Protein AF-A0A151R4P5-F1 (afdb_monomer_lite)

InterPro domains:
  IPR001938 Thaumatin family [PF00314] (2-82)
  IPR001938 Thaumatin family [PIRSF002703] (2-82)
  IPR001938 Thaumatin family [PS51367] (1-82)
  IPR001938 Thaumatin family [PTHR31048] (9-82)
  IPR001938 Thaumatin family [SM00205] (2-82)
  IPR037176 Osmotin/thaumatin-like superfamily [G3DSA:2.60.110.10] (1-82)
  IPR037176 Osmotin/thaumatin-like superfamily [SSF49870] (2-82)

Organism: Cajanus cajan (NCBI:txid3821)

Sequence (82 aa):
MTLGSSFSPLHFYDVSLVDDFNLPVSMKPIGGGIGCGVASCEVDLNVCCPSALEVKRNGKVVGCKSACLAMQSAKYCCTGSY

Secondary structure (DSSP, 8-state):
-B--BTTB---B-----SSEESS-EEE--SS--TT---EEE-S-GGGG--TTTEEEETTEEEEEE-HHHHH--HHHHT-S--

pLDDT: mean 93.64, std 6.55, range [64.12, 98.44]

Radius of gyration: 16.47 Å; chains: 1; bounding box: 46×23×40 Å

Structure (mmCIF, N/CA/C/O backbone):
data_AF-A0A151R4P5-F1
#
_entry.id   AF-A0A151R4P5-F1
#
loop_
_atom_site.group_PDB
_atom_site.id
_atom_site.type_symbol
_atom_site.label_atom_id
_atom_site.label_alt_id
_atom_site.label_comp_id
_atom_site.label_asym_id
_atom_site.label_entity_id
_atom_site.label_seq_id
_atom_site.pdbx_PDB_ins_code
_atom_site.Cartn_x
_atom_site.Cartn_y
_atom_site.Cartn_z
_atom_site.occupancy
_atom_site.B_iso_or_equiv
_atom_site.auth_seq_id
_atom_site.auth_comp_id
_atom_site.auth_asym_id
_atom_site.auth_atom_id
_atom_site.pdbx_PDB_model_num
ATOM 1 N N . MET A 1 1 ? 5.932 6.052 -5.610 1.00 90.88 1 MET A N 1
ATOM 2 C CA . MET A 1 1 ? 6.888 5.945 -6.739 1.00 90.88 1 MET A CA 1
ATOM 3 C C . MET A 1 1 ? 7.885 7.088 -6.693 1.00 90.88 1 MET A C 1
ATOM 5 O O . MET A 1 1 ? 7.496 8.208 -6.387 1.00 90.88 1 MET A O 1
ATOM 9 N N . THR A 1 2 ? 9.129 6.806 -7.055 1.00 94.25 2 THR A N 1
ATOM 10 C CA . THR A 1 2 ? 10.222 7.768 -7.193 1.00 94.25 2 THR A CA 1
ATOM 11 C C . THR A 1 2 ? 10.858 7.534 -8.555 1.00 94.25 2 THR A C 1
ATOM 13 O O . THR A 1 2 ? 11.310 6.427 -8.850 1.00 94.25 2 THR A O 1
ATOM 16 N N . LEU A 1 3 ? 10.843 8.553 -9.412 1.00 91.62 3 LEU A N 1
ATOM 17 C CA . LEU A 1 3 ? 11.378 8.449 -10.767 1.00 91.62 3 LEU A CA 1
ATOM 18 C C . LEU A 1 3 ? 12.865 8.805 -10.789 1.00 91.62 3 LEU A C 1
ATOM 20 O O . LEU A 1 3 ? 13.301 9.701 -10.067 1.00 91.62 3 LEU A O 1
ATOM 24 N N . GLY A 1 4 ? 13.621 8.101 -11.633 1.00 91.00 4 GLY A N 1
ATOM 25 C CA . GLY A 1 4 ? 15.026 8.394 -11.876 1.00 91.00 4 GLY A CA 1
ATOM 26 C C . GLY A 1 4 ? 15.248 9.798 -12.446 1.00 91.00 4 GLY A C 1
ATOM 27 O O . GLY A 1 4 ? 14.342 10.447 -12.970 1.00 91.00 4 GLY A O 1
ATOM 28 N N . SER A 1 5 ? 16.491 10.252 -12.349 1.00 94.06 5 SER A N 1
ATOM 29 C CA . SER A 1 5 ? 16.987 11.532 -12.854 1.00 94.06 5 SER A CA 1
ATOM 30 C C . SER A 1 5 ? 18.258 11.328 -13.682 1.00 94.06 5 SER A C 1
ATOM 32 O O . SER A 1 5 ? 18.793 10.222 -13.761 1.00 94.06 5 SER A O 1
ATOM 34 N N . SER A 1 6 ? 18.807 12.410 -14.237 1.00 94.38 6 SER A N 1
ATOM 35 C CA . SER A 1 6 ? 20.081 12.380 -14.967 1.00 94.38 6 SER A CA 1
ATOM 36 C C . SER A 1 6 ? 21.273 11.895 -14.127 1.00 94.38 6 SER A C 1
ATOM 38 O O . SER A 1 6 ? 22.259 11.436 -14.693 1.00 94.38 6 SER A O 1
ATOM 40 N N . PHE A 1 7 ? 21.197 11.984 -12.793 1.00 93.94 7 PHE A N 1
ATOM 41 C CA . PHE A 1 7 ? 22.251 11.521 -11.878 1.00 93.94 7 PHE A CA 1
ATOM 42 C C . PHE A 1 7 ? 22.060 10.069 -11.413 1.00 93.94 7 PHE A C 1
ATOM 44 O O . PHE A 1 7 ? 23.014 9.438 -10.967 1.00 93.94 7 PHE A O 1
ATOM 51 N N . SER A 1 8 ? 20.837 9.537 -11.494 1.00 92.19 8 SER A N 1
ATOM 52 C CA . SER A 1 8 ? 20.520 8.146 -11.161 1.00 92.19 8 SER A CA 1
ATOM 53 C C . SER A 1 8 ? 19.313 7.686 -11.980 1.00 92.19 8 SER A C 1
ATOM 55 O O . SER A 1 8 ? 18.201 8.144 -11.711 1.00 92.19 8 SER A O 1
ATOM 57 N N . PRO A 1 9 ? 19.489 6.777 -12.953 1.00 89.62 9 PRO A N 1
ATOM 58 C CA . PRO A 1 9 ? 18.415 6.351 -13.850 1.00 89.62 9 PRO A CA 1
ATOM 59 C C . PRO A 1 9 ? 17.436 5.358 -13.199 1.00 89.62 9 PRO A C 1
ATOM 61 O O . PRO A 1 9 ? 16.536 4.856 -13.867 1.00 89.62 9 PRO A O 1
ATOM 64 N N . LEU A 1 10 ? 17.617 5.020 -11.918 1.00 90.56 10 LEU A N 1
ATOM 65 C CA . LEU A 1 10 ? 16.800 4.023 -11.234 1.00 90.56 10 LEU A CA 1
ATOM 66 C C . LEU A 1 10 ? 15.438 4.591 -10.827 1.00 90.56 10 LEU A C 1
ATOM 68 O O . LEU A 1 10 ? 15.344 5.653 -10.215 1.00 90.56 10 LEU A O 1
ATOM 72 N N . HIS A 1 11 ? 14.389 3.826 -11.121 1.00 90.19 11 HIS A N 1
ATOM 73 C CA . HIS A 1 11 ? 13.026 4.084 -10.674 1.00 90.19 11 HIS A CA 1
ATOM 74 C C . HIS A 1 11 ? 12.674 3.140 -9.523 1.00 90.19 11 HIS A C 1
ATOM 76 O O . HIS A 1 11 ? 12.983 1.950 -9.578 1.00 90.19 11 HIS A O 1
ATOM 82 N N . PHE A 1 12 ? 11.969 3.656 -8.521 1.00 92.62 12 PHE A N 1
ATOM 83 C CA . PHE A 1 12 ? 11.465 2.884 -7.389 1.00 92.62 12 PHE A CA 1
ATOM 84 C C . PHE A 1 12 ? 9.946 3.021 -7.318 1.00 92.62 12 PHE A C 1
ATOM 86 O O . PHE A 1 12 ? 9.390 4.104 -7.511 1.00 92.6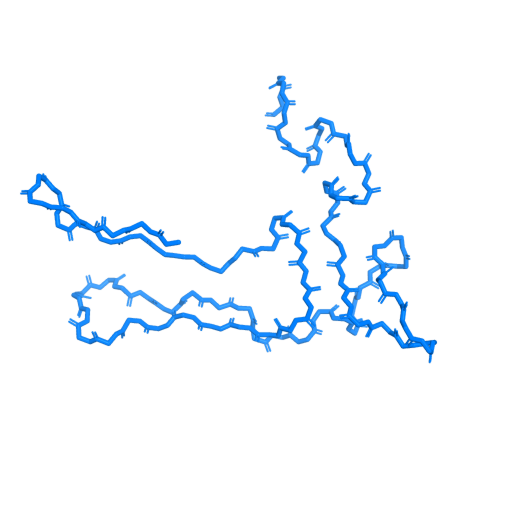2 12 PHE A O 1
ATOM 93 N N . TYR A 1 13 ? 9.250 1.925 -7.064 1.00 94.50 13 TYR A N 1
ATOM 94 C CA . TYR A 1 13 ? 7.800 1.912 -6.929 1.00 94.50 13 TYR A CA 1
ATOM 95 C C . TYR A 1 13 ? 7.377 0.762 -6.029 1.00 94.50 13 TYR A C 1
AT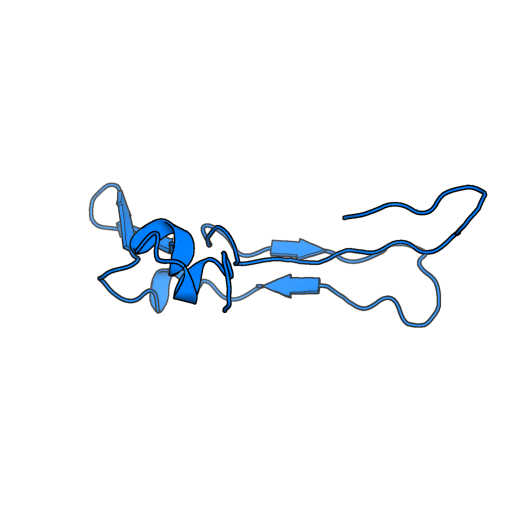OM 97 O O . TYR A 1 13 ? 8.054 -0.260 -5.932 1.00 94.50 13 TYR A O 1
ATOM 105 N N . ASP A 1 14 ? 6.236 0.953 -5.391 1.00 96.50 14 ASP A N 1
ATOM 106 C CA . ASP A 1 14 ? 5.684 0.071 -4.385 1.00 96.50 14 ASP A CA 1
ATOM 107 C C . ASP A 1 14 ? 4.167 0.272 -4.335 1.00 96.50 14 ASP A C 1
ATOM 109 O O . ASP A 1 14 ? 3.647 1.323 -4.718 1.00 96.50 14 ASP A O 1
ATOM 113 N N . VAL A 1 15 ? 3.471 -0.764 -3.878 1.00 97.69 15 VAL A N 1
ATOM 114 C CA . VAL A 1 15 ? 2.103 -0.673 -3.374 1.00 97.69 15 VAL A CA 1
ATOM 115 C C . VAL A 1 15 ? 2.224 -0.813 -1.867 1.00 97.69 15 VAL A C 1
ATOM 117 O O . VAL A 1 15 ? 2.776 -1.806 -1.391 1.00 97.69 15 VAL A O 1
ATOM 120 N N . SER A 1 16 ? 1.736 0.178 -1.128 1.00 97.50 16 SER A N 1
ATOM 121 C CA . SER A 1 16 ? 1.908 0.255 0.318 1.00 97.50 16 SER A CA 1
ATOM 122 C C . SER A 1 16 ? 0.566 0.248 1.035 1.00 97.50 16 SER A C 1
ATOM 124 O O . SER A 1 16 ? -0.366 0.931 0.624 1.00 97.50 16 SER A O 1
ATOM 126 N N . LEU A 1 17 ? 0.506 -0.513 2.129 1.00 97.38 17 LEU A N 1
ATOM 127 C CA . LEU A 1 17 ? -0.619 -0.564 3.070 1.00 97.38 17 LEU A CA 1
ATOM 128 C C . LEU A 1 17 ? -0.309 0.202 4.370 1.00 97.38 17 LEU A C 1
ATOM 130 O O . LEU A 1 17 ? -0.962 -0.014 5.391 1.00 97.38 17 LEU A O 1
ATOM 134 N N . VAL A 1 18 ? 0.741 1.037 4.369 1.00 97.25 18 VAL A N 1
ATOM 135 C CA . VAL A 1 18 ? 1.177 1.814 5.547 1.00 97.25 18 VAL A CA 1
ATOM 136 C C . VAL A 1 18 ? 0.073 2.750 6.027 1.00 97.25 18 VAL A C 1
ATOM 138 O O . VAL A 1 18 ? -0.134 2.881 7.235 1.00 97.25 18 VAL A O 1
ATOM 141 N N . ASP A 1 19 ? -0.668 3.342 5.094 1.00 95.44 19 ASP A N 1
ATOM 142 C CA . ASP A 1 19 ? -1.787 4.211 5.425 1.00 95.44 19 ASP A CA 1
ATOM 143 C C . ASP A 1 19 ? -3.056 3.376 5.613 1.00 95.44 19 ASP A C 1
ATOM 145 O O . ASP A 1 19 ? -3.578 3.305 6.722 1.00 95.44 19 ASP A O 1
ATOM 149 N N . ASP A 1 20 ? -3.515 2.641 4.607 1.00 96.94 20 ASP A N 1
ATOM 150 C CA . ASP A 1 20 ? -4.653 1.730 4.734 1.00 96.94 20 ASP A CA 1
ATOM 151 C C . ASP A 1 20 ? -4.825 0.863 3.474 1.00 96.94 20 ASP A C 1
ATOM 153 O O . ASP A 1 20 ? -3.945 0.769 2.616 1.00 96.94 20 ASP A O 1
ATOM 157 N N . PHE A 1 21 ? -5.967 0.183 3.399 1.00 98.44 21 PHE A N 1
ATOM 158 C CA . PHE A 1 21 ? -6.498 -0.474 2.216 1.00 98.44 21 PHE A CA 1
ATOM 159 C C . PHE A 1 21 ? -7.936 -0.010 1.973 1.00 98.44 21 PHE A C 1
ATOM 161 O O . PHE A 1 21 ? -8.724 0.091 2.914 1.00 98.44 21 PHE A O 1
ATOM 168 N N . ASN A 1 22 ? -8.326 0.173 0.714 1.00 97.31 22 ASN A N 1
ATOM 169 C CA . ASN A 1 22 ? -9.732 0.317 0.320 1.00 97.31 22 ASN A CA 1
ATOM 170 C C . ASN A 1 22 ? -10.093 -0.555 -0.892 1.00 97.31 22 ASN A C 1
ATOM 172 O O . ASN A 1 22 ? -11.168 -1.157 -0.909 1.00 97.31 22 ASN A O 1
ATOM 176 N N . LEU A 1 23 ? -9.194 -0.651 -1.874 1.00 97.94 23 LEU A N 1
ATOM 177 C CA . LEU A 1 23 ? -9.348 -1.412 -3.109 1.00 97.94 23 LEU A CA 1
ATOM 178 C C . LEU A 1 23 ? -8.035 -2.118 -3.485 1.00 97.94 23 LEU A C 1
ATOM 180 O O . LEU A 1 23 ? -6.959 -1.568 -3.236 1.00 97.94 23 LEU A O 1
ATOM 184 N N . PRO A 1 24 ? -8.106 -3.289 -4.147 1.00 97.88 24 PRO A N 1
ATOM 185 C CA . PRO A 1 24 ? -6.933 -3.931 -4.721 1.00 97.88 24 PRO A CA 1
ATOM 186 C C . PRO A 1 24 ? -6.252 -3.061 -5.779 1.00 97.88 24 PRO A C 1
ATOM 188 O O . PRO A 1 24 ? -6.918 -2.423 -6.599 1.00 97.88 24 PRO A O 1
ATOM 191 N N . VAL A 1 25 ? -4.921 -3.067 -5.801 1.00 97.88 25 VAL A N 1
ATOM 192 C CA . VAL A 1 25 ? -4.127 -2.283 -6.751 1.00 97.88 25 VAL A CA 1
ATOM 193 C C . VAL A 1 25 ? -2.831 -3.000 -7.111 1.00 97.88 25 VAL A C 1
ATOM 195 O O . VAL A 1 25 ? -2.207 -3.666 -6.282 1.00 97.88 25 VAL A O 1
ATOM 198 N N . SER A 1 26 ? -2.397 -2.838 -8.358 1.00 97.31 26 SER A N 1
ATOM 199 C CA . SER A 1 26 ? -1.084 -3.278 -8.814 1.00 97.31 26 SER A CA 1
ATOM 200 C C . SER A 1 26 ? -0.414 -2.223 -9.686 1.00 97.31 26 SER A C 1
ATOM 202 O O . SER A 1 26 ? -1.054 -1.422 -10.368 1.00 97.31 26 SER A O 1
ATOM 204 N N . MET A 1 27 ? 0.912 -2.214 -9.636 1.00 95.00 27 MET A N 1
ATOM 205 C CA . MET A 1 27 ? 1.782 -1.360 -10.423 1.00 95.00 27 MET A CA 1
ATOM 206 C C . MET A 1 27 ? 2.743 -2.248 -11.200 1.00 95.00 27 MET A C 1
ATOM 208 O O . MET A 1 27 ? 3.589 -2.942 -10.627 1.00 95.00 27 MET A O 1
ATOM 212 N N . LYS A 1 28 ? 2.597 -2.221 -12.525 1.00 92.81 28 LYS A N 1
ATOM 213 C CA . LYS A 1 28 ? 3.421 -2.981 -13.460 1.00 92.81 28 LYS A CA 1
ATOM 214 C C . LYS A 1 28 ? 4.173 -2.023 -14.389 1.00 92.81 28 LYS A C 1
ATOM 216 O O . LYS A 1 28 ? 3.527 -1.231 -15.075 1.00 92.81 28 LYS A O 1
ATOM 221 N N . PRO A 1 29 ? 5.510 -2.101 -14.458 1.00 91.69 29 PRO A N 1
ATOM 222 C CA . PRO A 1 29 ? 6.286 -1.310 -15.405 1.00 91.69 29 PRO A CA 1
ATOM 223 C C . PRO A 1 29 ? 6.016 -1.772 -16.846 1.00 91.69 29 PRO A C 1
ATOM 225 O O . PRO A 1 29 ? 5.945 -2.970 -17.126 1.00 91.69 29 PRO A O 1
ATOM 228 N N . ILE A 1 30 ? 5.907 -0.820 -17.775 1.00 90.81 30 ILE A N 1
ATOM 229 C CA . ILE A 1 30 ? 5.838 -1.077 -19.221 1.00 90.81 30 ILE A CA 1
ATOM 230 C C . ILE A 1 30 ? 7.163 -0.620 -19.832 1.00 90.81 30 ILE A C 1
ATOM 232 O O . ILE A 1 30 ? 7.552 0.529 -19.654 1.00 90.81 30 ILE A O 1
ATOM 236 N N . GLY A 1 31 ? 7.868 -1.517 -20.527 1.00 83.12 31 GLY A N 1
ATOM 237 C CA . GLY A 1 31 ? 9.173 -1.206 -21.128 1.00 83.12 31 GLY A CA 1
ATOM 238 C C . GLY A 1 31 ? 10.330 -1.061 -20.126 1.00 83.12 31 GLY A C 1
ATOM 239 O O . GLY A 1 31 ? 11.343 -0.458 -20.461 1.00 83.12 31 GLY A O 1
ATOM 240 N N . GLY A 1 32 ? 10.180 -1.584 -18.902 1.00 71.19 32 GLY A N 1
ATOM 241 C CA . GLY A 1 32 ? 11.213 -1.555 -17.860 1.00 71.19 32 GLY A CA 1
ATOM 242 C C . GLY A 1 32 ? 12.389 -2.509 -18.116 1.00 71.19 32 GLY A C 1
ATOM 243 O O . GLY A 1 32 ? 12.299 -3.431 -18.925 1.00 71.19 32 GLY A O 1
ATOM 244 N N . GLY A 1 33 ? 13.496 -2.278 -17.404 1.00 72.31 33 GLY A N 1
ATOM 245 C CA . GLY A 1 33 ? 14.697 -3.115 -17.460 1.00 72.31 33 GLY A CA 1
ATOM 246 C C . GLY A 1 33 ? 14.556 -4.459 -16.734 1.00 72.31 33 GLY A C 1
A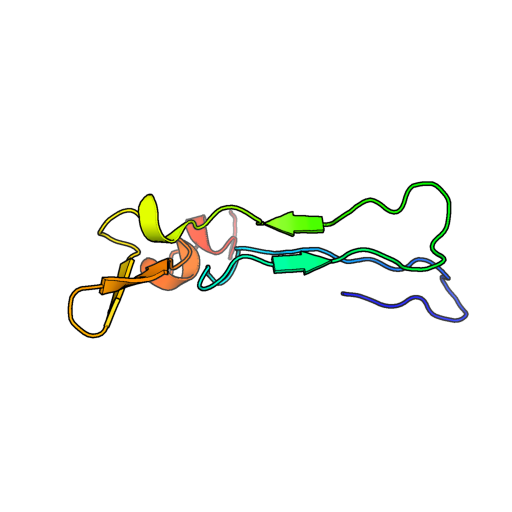TOM 247 O O . GLY A 1 33 ? 13.558 -4.744 -16.069 1.00 72.31 33 GLY A O 1
ATOM 248 N N . ILE A 1 34 ? 15.591 -5.296 -16.847 1.00 77.69 34 ILE A N 1
ATOM 249 C CA . ILE A 1 34 ? 15.675 -6.580 -16.137 1.00 77.69 34 ILE A CA 1
ATOM 250 C C . ILE A 1 34 ? 15.624 -6.318 -14.623 1.00 77.69 34 ILE A C 1
ATOM 252 O O . ILE A 1 34 ? 16.383 -5.502 -14.110 1.00 77.69 34 ILE A O 1
ATOM 256 N N . GLY A 1 35 ? 14.742 -7.026 -13.913 1.00 77.88 35 GLY A N 1
ATOM 257 C CA . GLY A 1 35 ? 14.603 -6.934 -12.454 1.00 77.88 35 GLY A CA 1
ATOM 258 C C . GLY A 1 35 ? 13.443 -6.065 -11.957 1.00 77.88 35 GLY A C 1
ATOM 259 O O . GLY A 1 35 ? 13.184 -6.044 -10.756 1.00 77.88 35 GLY A O 1
ATOM 260 N N . CYS A 1 36 ? 12.698 -5.392 -12.839 1.00 85.31 36 CYS A N 1
ATOM 261 C CA . CYS A 1 36 ? 11.502 -4.647 -12.444 1.00 85.31 36 CYS A CA 1
ATOM 262 C C . CYS A 1 36 ? 10.279 -5.586 -12.320 1.00 85.31 36 CYS A C 1
ATOM 264 O O . CYS A 1 36 ? 9.691 -5.993 -13.322 1.00 85.31 36 CYS A O 1
ATOM 266 N N . GLY A 1 37 ? 9.906 -5.949 -11.086 1.00 90.81 37 GLY A N 1
ATOM 267 C CA . GLY A 1 37 ? 8.751 -6.810 -10.782 1.00 90.81 37 GLY A CA 1
ATOM 268 C C . GLY A 1 37 ? 7.401 -6.079 -10.757 1.00 90.81 37 GLY A C 1
ATOM 269 O O . GLY A 1 37 ? 7.322 -4.871 -10.960 1.00 90.81 37 GLY A O 1
ATOM 270 N N . VAL A 1 38 ? 6.315 -6.802 -10.484 1.00 94.00 38 VAL A N 1
ATOM 271 C CA . VAL A 1 38 ? 4.997 -6.193 -10.231 1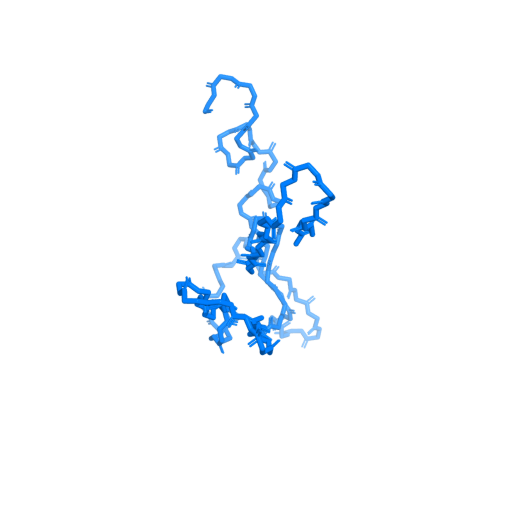.00 94.00 38 VAL A CA 1
ATOM 272 C C . VAL A 1 38 ? 4.866 -5.921 -8.733 1.00 94.00 38 VAL A C 1
ATOM 274 O O . VAL A 1 38 ? 4.983 -6.850 -7.937 1.00 94.00 38 VAL A O 1
ATOM 277 N N . ALA A 1 39 ? 4.610 -4.672 -8.344 1.00 95.81 39 ALA A N 1
ATOM 278 C CA . ALA A 1 39 ? 4.218 -4.347 -6.972 1.00 95.81 39 ALA A CA 1
ATOM 279 C C . ALA A 1 39 ? 2.695 -4.459 -6.879 1.00 95.81 39 ALA A C 1
ATOM 281 O O . ALA A 1 39 ? 1.999 -3.848 -7.688 1.00 95.81 39 ALA A O 1
ATOM 282 N N . SER A 1 40 ? 2.157 -5.263 -5.962 1.00 97.12 40 SER A N 1
ATOM 283 C CA . SER A 1 40 ? 0.714 -5.515 -5.945 1.00 97.12 40 SER A CA 1
ATOM 284 C C . SER A 1 40 ? 0.152 -5.868 -4.574 1.00 97.12 40 SER A C 1
ATOM 286 O O . SER A 1 40 ? 0.817 -6.487 -3.745 1.00 97.12 40 SER A O 1
ATOM 288 N N . CYS A 1 41 ? -1.107 -5.487 -4.383 1.00 97.44 41 CYS A N 1
ATOM 289 C CA . CYS A 1 41 ? -2.017 -5.985 -3.366 1.00 97.44 41 CYS A CA 1
ATOM 290 C C . CYS A 1 41 ? -3.343 -6.286 -4.077 1.00 97.44 41 CYS A C 1
ATOM 292 O O . CYS A 1 41 ? -4.164 -5.396 -4.276 1.00 97.44 41 CYS A O 1
ATOM 294 N N . GLU A 1 42 ? -3.507 -7.519 -4.558 1.00 96.81 42 GLU A N 1
ATOM 295 C CA . GLU A 1 42 ? -4.626 -7.887 -5.447 1.00 96.81 42 GLU A CA 1
ATOM 296 C C . GLU A 1 42 ? -5.818 -8.506 -4.702 1.00 96.81 42 GLU A C 1
ATOM 298 O O . GLU A 1 42 ? -6.907 -8.642 -5.256 1.00 96.81 42 GLU A O 1
ATOM 303 N N . VAL A 1 43 ? -5.621 -8.878 -3.437 1.00 95.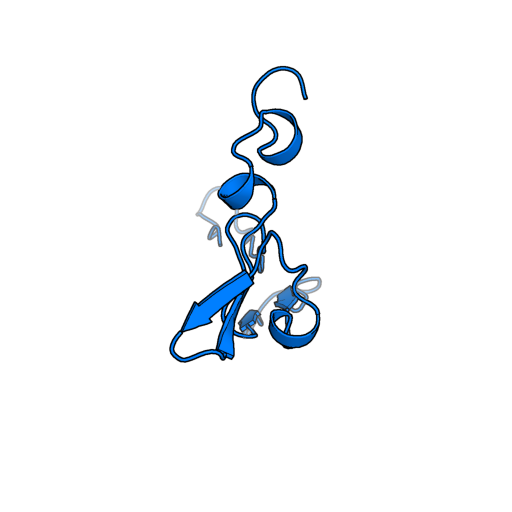88 43 VAL A N 1
ATOM 304 C CA . VAL A 1 43 ? -6.651 -9.494 -2.596 1.00 95.88 43 VAL A CA 1
ATOM 305 C C . VAL A 1 43 ? -7.501 -8.408 -1.942 1.00 95.88 43 VAL A C 1
ATOM 307 O O . VAL A 1 43 ? -6.972 -7.412 -1.456 1.00 95.88 43 VAL A O 1
ATOM 310 N N . ASP A 1 44 ? -8.818 -8.620 -1.880 1.00 97.12 44 ASP A N 1
ATOM 311 C CA . ASP A 1 44 ? -9.708 -7.756 -1.105 1.00 97.12 44 ASP A CA 1
ATOM 312 C C . ASP A 1 44 ? -9.498 -7.966 0.402 1.00 97.12 44 ASP A C 1
ATOM 314 O O . ASP A 1 44 ? -10.019 -8.909 1.004 1.00 97.12 44 ASP A O 1
ATOM 318 N N . LEU A 1 45 ? -8.727 -7.069 1.022 1.00 97.12 45 LEU A N 1
ATOM 319 C CA . LEU A 1 45 ? -8.444 -7.123 2.455 1.00 97.12 45 LEU A CA 1
ATOM 320 C C . LEU A 1 45 ? -9.640 -6.714 3.319 1.00 97.12 45 LEU A C 1
ATOM 322 O O . LEU A 1 45 ? -9.636 -6.998 4.518 1.00 97.12 45 LEU A O 1
ATOM 326 N N . ASN A 1 46 ? -10.688 -6.112 2.744 1.00 97.62 46 ASN A N 1
ATOM 327 C CA . ASN A 1 46 ? -11.888 -5.748 3.500 1.00 97.62 46 ASN A CA 1
ATOM 328 C C . ASN A 1 46 ? -12.591 -6.984 4.084 1.00 97.62 46 ASN A C 1
ATOM 330 O O . ASN A 1 46 ? -13.222 -6.883 5.134 1.00 97.62 46 ASN A O 1
ATOM 334 N N . VAL A 1 47 ? -12.445 -8.154 3.446 1.00 97.06 47 VAL A N 1
ATOM 335 C CA . VAL A 1 47 ? -13.052 -9.426 3.883 1.00 97.06 47 VAL A CA 1
ATOM 336 C C . VAL A 1 47 ? -12.416 -9.965 5.168 1.00 97.06 47 VAL A C 1
ATOM 338 O O . VAL A 1 47 ? -13.095 -10.594 5.977 1.00 97.06 47 VAL A O 1
ATOM 341 N N . CYS A 1 48 ? -11.125 -9.705 5.371 1.00 95.19 48 CYS A N 1
ATOM 342 C CA . CYS A 1 48 ? -10.353 -10.201 6.513 1.00 95.19 48 CYS A CA 1
ATOM 343 C C . CYS A 1 48 ? -9.969 -9.084 7.492 1.00 95.19 48 CYS A C 1
ATOM 345 O O . CYS A 1 48 ? -9.126 -9.299 8.365 1.00 95.19 48 CYS A O 1
ATOM 347 N N . CYS A 1 49 ? -10.543 -7.887 7.338 1.00 97.69 49 CYS A N 1
ATOM 348 C CA . CYS A 1 49 ? -10.170 -6.737 8.143 1.00 97.69 49 CYS A CA 1
ATOM 349 C C . CYS A 1 49 ? -10.566 -6.952 9.616 1.00 97.69 49 CYS A C 1
ATOM 351 O O . CYS A 1 49 ? -11.746 -7.158 9.905 1.00 97.69 49 CYS A O 1
ATOM 353 N N . PRO A 1 50 ? -9.621 -6.890 10.574 1.00 97.62 50 PRO A N 1
ATOM 354 C CA . PRO A 1 50 ? -9.950 -6.989 11.991 1.00 97.62 50 PRO A CA 1
ATOM 355 C C . PRO A 1 50 ? -10.930 -5.892 12.406 1.00 97.62 50 PRO A C 1
ATOM 357 O O . PRO A 1 50 ? -10.759 -4.739 12.017 1.00 97.62 50 PRO A O 1
ATOM 360 N N . SER A 1 51 ? -11.897 -6.203 13.273 1.00 97.12 51 SER A N 1
ATOM 361 C CA . SER A 1 51 ? -12.967 -5.255 13.633 1.00 97.12 51 SER A CA 1
ATOM 362 C C . SER A 1 51 ? -12.482 -3.918 14.202 1.00 97.12 51 SER A C 1
ATOM 364 O O . SER A 1 51 ? -13.154 -2.905 14.044 1.00 97.12 51 SER A O 1
ATOM 366 N N . ALA A 1 52 ? -11.301 -3.883 14.828 1.00 96.62 52 ALA A N 1
ATOM 367 C CA . ALA A 1 52 ? -10.690 -2.648 15.325 1.00 96.62 52 ALA A CA 1
ATOM 368 C C . ALA A 1 52 ? -10.175 -1.710 14.210 1.00 96.62 52 ALA A C 1
ATOM 370 O O . ALA A 1 52 ? -9.894 -0.543 14.475 1.00 96.62 52 ALA A O 1
ATOM 371 N N . LEU A 1 53 ? -10.030 -2.216 12.984 1.00 98.19 53 LEU A N 1
ATOM 372 C CA . LEU A 1 53 ? -9.443 -1.525 11.835 1.00 98.19 53 LEU A CA 1
ATOM 373 C C . LEU A 1 53 ? -10.468 -1.237 10.724 1.00 98.19 53 LEU A C 1
ATOM 375 O O . LEU A 1 53 ? -10.162 -0.512 9.778 1.00 98.19 53 LEU A O 1
ATOM 379 N N . GLU A 1 54 ? -11.683 -1.778 10.829 1.00 98.19 54 GLU A N 1
ATOM 380 C CA . GLU A 1 54 ? -12.719 -1.651 9.802 1.00 98.19 54 GLU A CA 1
ATOM 381 C C . GLU A 1 54 ? -13.175 -0.197 9.603 1.00 98.19 54 GLU A C 1
ATOM 383 O O . GLU A 1 54 ? -13.546 0.514 10.543 1.00 98.19 54 GLU A O 1
ATOM 388 N N . VAL A 1 55 ? -13.269 0.221 8.341 1.00 98.00 55 VAL A N 1
ATOM 389 C CA . VAL A 1 55 ? -14.008 1.417 7.927 1.00 98.00 55 VAL A CA 1
ATOM 390 C C . VAL A 1 55 ? -15.346 0.967 7.354 1.00 98.00 55 VAL A C 1
ATOM 392 O O . VAL A 1 55 ? -15.385 0.286 6.331 1.00 98.00 55 VAL A O 1
ATOM 395 N N . LYS A 1 56 ? -16.461 1.342 7.997 1.00 97.81 56 LYS A N 1
ATOM 396 C CA . LYS A 1 56 ? -17.808 0.915 7.581 1.00 97.81 56 LYS A CA 1
ATOM 397 C C . LYS A 1 56 ? -18.627 2.022 6.927 1.00 97.81 56 LYS A C 1
ATOM 399 O O . LYS A 1 56 ? -18.686 3.153 7.412 1.00 97.81 56 LYS A O 1
ATOM 404 N N . ARG A 1 57 ? -19.350 1.662 5.865 1.00 97.62 57 ARG A N 1
ATOM 405 C CA . ARG A 1 57 ? -20.417 2.463 5.244 1.00 97.62 57 ARG A CA 1
ATOM 406 C C . ARG A 1 57 ? -21.624 1.570 4.983 1.00 97.62 57 ARG A C 1
ATOM 408 O O . ARG A 1 57 ? -21.487 0.505 4.394 1.00 97.62 57 ARG A O 1
ATOM 415 N N . ASN A 1 58 ? -22.804 1.993 5.439 1.00 96.94 58 ASN A N 1
ATOM 416 C CA . ASN A 1 58 ? -24.062 1.247 5.280 1.00 96.94 58 ASN A CA 1
ATOM 417 C C . ASN A 1 58 ? -23.958 -0.229 5.724 1.00 96.94 58 ASN A C 1
ATOM 419 O O . ASN A 1 58 ? -24.437 -1.129 5.041 1.00 96.94 58 ASN A O 1
ATOM 423 N N . GLY A 1 59 ? -23.269 -0.482 6.843 1.00 95.19 59 GLY A N 1
ATOM 424 C CA . GLY A 1 59 ? -23.071 -1.828 7.394 1.00 95.19 59 GLY A CA 1
ATOM 425 C C . GLY A 1 59 ? -22.030 -2.695 6.675 1.00 95.19 59 GLY A C 1
ATOM 426 O O . GLY A 1 59 ? -21.776 -3.807 7.126 1.00 95.19 59 GLY A O 1
ATOM 427 N N . LYS A 1 60 ? -21.398 -2.203 5.601 1.00 96.94 60 LYS A N 1
ATOM 428 C CA . LYS A 1 60 ? -20.350 -2.913 4.852 1.00 96.94 60 LYS A CA 1
ATOM 429 C C . LYS A 1 60 ? -18.971 -2.339 5.158 1.00 96.94 60 LYS A C 1
ATOM 431 O O . LYS A 1 60 ? -18.841 -1.124 5.307 1.00 96.94 60 LYS A O 1
ATOM 436 N N . VAL A 1 61 ? -17.957 -3.200 5.225 1.00 98.06 61 VAL A N 1
ATOM 437 C CA . VAL A 1 61 ? -16.547 -2.790 5.295 1.00 98.06 61 VAL A CA 1
ATOM 438 C C . VAL A 1 61 ? -16.134 -2.286 3.912 1.00 98.06 61 VAL A C 1
ATOM 440 O O . VAL A 1 61 ? -16.297 -2.997 2.926 1.00 98.06 61 VAL A O 1
ATOM 443 N N . VAL A 1 62 ? -15.672 -1.040 3.840 1.00 98.00 62 VAL A N 1
ATOM 444 C CA . VAL A 1 62 ? -15.248 -0.363 2.597 1.00 98.00 62 VAL A CA 1
ATOM 445 C C . VAL A 1 62 ? -13.775 0.047 2.621 1.00 98.00 62 VAL A C 1
ATOM 447 O O . VAL A 1 62 ? -13.285 0.667 1.683 1.00 98.00 62 VAL A O 1
ATOM 450 N N . GLY A 1 63 ? -13.096 -0.245 3.723 1.00 98.00 63 GLY A N 1
ATOM 451 C CA . GLY A 1 63 ? -11.679 -0.006 3.905 1.00 98.00 63 GLY A CA 1
ATOM 452 C C . GLY A 1 63 ? -11.182 -0.669 5.181 1.00 98.00 63 GLY A C 1
ATOM 453 O O . GLY A 1 63 ? -11.965 -0.972 6.089 1.00 98.00 63 GLY A O 1
ATOM 454 N N . CYS A 1 64 ? -9.873 -0.852 5.257 1.00 98.38 64 CYS A N 1
ATOM 455 C CA . CYS A 1 64 ? -9.178 -1.411 6.397 1.00 98.38 64 CYS A CA 1
ATOM 456 C C . CYS A 1 64 ? -8.003 -0.512 6.767 1.00 98.38 64 CYS A C 1
ATOM 458 O O . CYS A 1 64 ? -7.038 -0.407 6.012 1.00 98.38 64 CYS A O 1
ATOM 460 N N . LYS A 1 65 ? -8.090 0.152 7.920 1.00 98.38 65 LYS A N 1
ATOM 461 C CA . LYS A 1 65 ? -7.025 1.031 8.409 1.00 98.38 65 LYS A CA 1
ATOM 462 C C . LYS A 1 65 ? -5.767 0.237 8.726 1.00 98.38 65 LYS A C 1
ATOM 464 O O . LYS A 1 65 ? -5.848 -0.867 9.266 1.00 98.38 65 LYS A O 1
ATOM 469 N N . SER A 1 66 ? -4.603 0.842 8.516 1.00 97.69 66 SER A N 1
ATOM 470 C CA . SER A 1 66 ? -3.387 0.334 9.140 1.00 97.69 66 SER A CA 1
ATOM 471 C C . SER A 1 66 ? -3.444 0.491 10.665 1.00 97.69 66 SER A C 1
ATOM 473 O O . SER A 1 66 ? -4.205 1.296 11.220 1.00 97.69 66 SER A O 1
ATOM 475 N N . ALA A 1 67 ? -2.594 -0.256 11.372 1.00 96.94 67 ALA A N 1
ATOM 476 C CA . ALA A 1 67 ? -2.456 -0.103 12.817 1.00 96.94 67 ALA A CA 1
ATOM 477 C C . ALA A 1 67 ? -1.975 1.308 13.203 1.00 96.94 67 ALA A C 1
ATOM 479 O O . ALA A 1 67 ? -2.401 1.829 14.234 1.00 96.94 67 ALA A O 1
ATOM 480 N N . CYS A 1 68 ? -1.147 1.953 12.371 1.00 97.31 68 CYS A N 1
ATOM 481 C CA . CYS A 1 68 ? -0.722 3.331 12.611 1.00 97.31 68 CYS A CA 1
ATOM 482 C C . CYS A 1 68 ? -1.921 4.288 12.591 1.00 97.31 68 CYS A C 1
ATOM 484 O O . CYS A 1 68 ? -2.127 5.018 13.560 1.00 97.31 68 CYS A O 1
ATOM 486 N N . LEU A 1 69 ? -2.771 4.234 11.558 1.00 96.50 69 LEU A N 1
ATOM 487 C CA . LEU A 1 69 ? -3.939 5.119 11.480 1.00 96.50 69 LEU A CA 1
ATOM 488 C C . LEU A 1 69 ? -4.993 4.824 12.553 1.00 96.50 69 LEU A C 1
ATOM 490 O O . LEU A 1 69 ? -5.678 5.741 13.015 1.00 96.50 69 LEU A O 1
ATOM 494 N N . ALA A 1 70 ? -5.154 3.559 12.944 1.00 97.00 70 ALA A N 1
ATOM 495 C CA . ALA A 1 70 ? -6.136 3.173 13.953 1.00 97.00 70 ALA A CA 1
ATOM 496 C C . ALA A 1 70 ? -5.691 3.491 15.388 1.00 97.00 70 ALA A C 1
ATOM 498 O O . 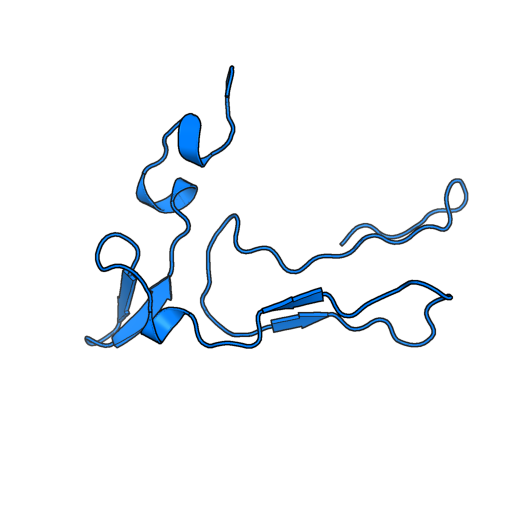ALA A 1 70 ? -6.524 3.877 16.205 1.00 97.00 70 ALA A O 1
ATOM 499 N N . MET A 1 71 ? -4.404 3.319 15.702 1.00 94.81 71 MET A N 1
ATOM 500 C CA . MET A 1 71 ? -3.901 3.363 17.081 1.00 94.81 71 MET A CA 1
ATOM 501 C C . MET A 1 71 ? -2.970 4.541 17.373 1.00 94.81 71 MET A C 1
ATOM 503 O O . MET A 1 71 ? -2.761 4.848 18.543 1.00 94.81 71 MET A O 1
ATOM 507 N N . GLN A 1 72 ? -2.397 5.177 16.347 1.00 93.94 72 GLN A N 1
ATOM 508 C CA . GLN A 1 72 ? -1.538 6.367 16.458 1.00 93.94 72 GLN A CA 1
ATOM 509 C C . GLN A 1 72 ? -0.363 6.199 17.437 1.00 93.94 72 GLN A C 1
ATOM 511 O O . GLN A 1 72 ? 0.103 7.157 18.051 1.00 93.94 72 GLN A O 1
ATOM 516 N N . SER A 1 73 ? 0.118 4.965 17.610 1.00 94.00 73 SER A N 1
ATOM 517 C CA . SER A 1 73 ? 1.211 4.668 18.532 1.00 94.00 73 SER A CA 1
ATOM 518 C C . SER A 1 73 ? 2.555 4.704 17.811 1.00 94.00 73 SER A C 1
ATOM 520 O O . SER A 1 73 ? 2.670 4.269 16.665 1.00 94.00 73 SER A O 1
ATOM 522 N N . ALA A 1 74 ? 3.592 5.147 18.524 1.00 94.19 74 ALA A N 1
ATOM 523 C CA . ALA A 1 74 ? 4.974 5.156 18.044 1.00 94.19 74 ALA A CA 1
ATOM 524 C C . ALA A 1 74 ? 5.417 3.792 17.487 1.00 94.19 74 ALA A C 1
ATOM 526 O O . ALA A 1 74 ? 6.026 3.718 16.424 1.00 94.19 74 ALA A O 1
ATOM 527 N N . LYS A 1 75 ? 5.004 2.706 18.156 1.00 94.38 75 LYS A N 1
ATOM 528 C CA . LYS A 1 75 ? 5.262 1.324 17.740 1.00 94.38 75 LYS A CA 1
ATOM 529 C C . LYS A 1 75 ? 4.688 0.990 16.363 1.00 94.38 75 LYS A C 1
ATOM 531 O O . LYS A 1 75 ? 5.339 0.296 15.595 1.00 94.38 75 LYS A O 1
ATOM 536 N N . TYR A 1 76 ? 3.456 1.410 16.076 1.00 95.12 76 TYR A N 1
ATOM 537 C CA . TYR A 1 76 ? 2.795 1.065 14.813 1.00 95.12 76 TYR A CA 1
ATOM 538 C C . TYR A 1 76 ? 3.104 2.049 13.691 1.00 95.12 76 TYR A C 1
ATOM 540 O O . TYR A 1 76 ? 3.008 1.680 12.526 1.00 95.12 76 TYR A O 1
ATOM 548 N N . CYS A 1 77 ? 3.467 3.281 14.040 1.00 95.94 77 CYS A N 1
ATOM 549 C CA . CYS A 1 77 ? 3.826 4.325 13.087 1.00 95.94 77 CYS A CA 1
ATOM 550 C C . CYS A 1 77 ? 5.334 4.422 12.822 1.00 95.94 77 CYS A C 1
ATOM 552 O O . CYS A 1 77 ? 5.742 5.272 12.036 1.00 95.94 77 CYS A O 1
ATOM 554 N N . CYS A 1 78 ? 6.152 3.590 13.476 1.00 95.06 78 CYS A N 1
ATOM 555 C CA . CYS A 1 78 ? 7.612 3.613 13.371 1.00 95.06 78 CYS A CA 1
ATOM 556 C C . CYS A 1 78 ? 8.194 5.014 13.642 1.00 95.06 78 CYS A C 1
ATOM 558 O O . CYS A 1 78 ? 9.033 5.513 12.893 1.00 95.06 78 CYS A O 1
ATOM 560 N N . THR A 1 79 ? 7.700 5.685 14.687 1.00 93.50 79 THR A N 1
ATOM 561 C CA . THR A 1 79 ? 8.174 7.016 15.091 1.00 93.50 79 THR A CA 1
ATOM 562 C C . THR A 1 79 ? 8.897 6.962 16.436 1.00 93.50 79 THR A C 1
ATOM 564 O O . THR A 1 79 ? 8.557 6.173 17.314 1.00 93.50 79 THR A O 1
ATOM 567 N N . GLY A 1 80 ? 9.899 7.827 16.623 1.00 86.38 80 GLY A N 1
ATOM 568 C CA . GLY A 1 80 ? 10.747 7.813 17.820 1.00 86.38 80 GLY A CA 1
ATOM 569 C C . GLY A 1 80 ? 11.772 6.674 17.794 1.00 86.38 80 GLY A C 1
ATOM 570 O O . GLY A 1 80 ? 12.296 6.339 16.738 1.00 86.38 80 GLY A O 1
ATOM 571 N N . SER A 1 81 ? 12.090 6.104 18.959 1.00 78.12 81 SER A N 1
ATOM 572 C CA . SER A 1 81 ? 13.031 4.979 19.083 1.00 78.12 81 SER A CA 1
ATOM 573 C C . SER A 1 81 ? 12.298 3.641 18.945 1.00 78.12 81 SER A C 1
ATOM 575 O O . SER A 1 81 ? 12.093 2.950 19.947 1.00 78.12 81 SER A O 1
ATOM 577 N N . TYR A 1 82 ? 11.855 3.316 17.730 1.00 64.12 82 TYR A N 1
ATOM 578 C CA . TYR A 1 82 ? 11.119 2.088 17.418 1.00 64.12 82 TYR A CA 1
ATOM 579 C C . TYR A 1 82 ? 11.488 1.518 16.051 1.00 64.12 82 TYR A C 1
ATOM 581 O O . TYR A 1 82 ? 11.874 2.319 15.172 1.00 64.12 82 TYR A O 1
#

Foldseek 3Di:
DAADDPVGRDDDDADDCLFWFQAWDKDDDDPDDPPGDIHTDHDDCQVVADPLQFDDDPRGGRIGGQCCNSPVDCVRNVDDPD